Protein AF-A0A7W4E6V2-F1 (afdb_monomer)

Sequence (133 aa):
MIKNIPITELENIATTRILSTRVIGAEIFEREKLIKQALFAANDILKECGLNSELWFRERKNKVFLFNEANRRILAELQIDGEYSSNYAIIRKPKIILLGNRGFLKEKTIGDLIANNLHYERSTNRSRRKIEK

Mean predicted aligned error: 7.23 Å

Structure (mmCIF, N/CA/C/O backbone):
data_AF-A0A7W4E6V2-F1
#
_entry.id   AF-A0A7W4E6V2-F1
#
loop_
_atom_site.group_PDB
_atom_site.id
_atom_site.type_symbol
_atom_site.label_atom_id
_atom_site.label_alt_id
_atom_site.label_comp_id
_atom_site.label_asym_id
_atom_site.lab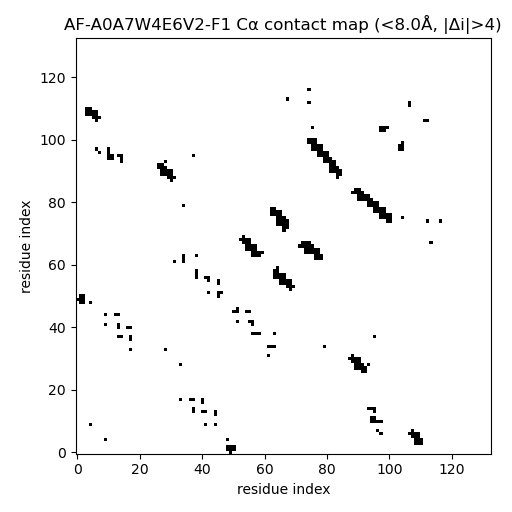el_entity_id
_atom_site.label_seq_id
_atom_site.pdbx_PDB_ins_code
_atom_site.Cartn_x
_atom_site.Cartn_y
_atom_site.Cartn_z
_atom_site.occupancy
_atom_site.B_iso_or_equiv
_atom_site.auth_seq_id
_atom_site.auth_comp_id
_atom_site.auth_asym_id
_atom_site.auth_atom_id
_atom_site.pdbx_PDB_model_num
ATOM 1 N N . MET A 1 1 ? -7.716 17.519 9.894 1.00 41.09 1 MET A N 1
ATOM 2 C CA . MET A 1 1 ? -8.869 16.762 9.364 1.00 41.09 1 MET A CA 1
ATOM 3 C C . MET A 1 1 ? -8.301 15.504 8.735 1.00 41.09 1 MET A C 1
ATOM 5 O O . MET A 1 1 ? -7.520 15.641 7.802 1.00 41.09 1 MET A O 1
ATOM 9 N N . ILE A 1 2 ? -8.574 14.323 9.296 1.00 51.47 2 ILE A N 1
ATOM 10 C CA . ILE A 1 2 ? -8.093 13.059 8.721 1.00 51.47 2 ILE A CA 1
ATOM 11 C C . ILE A 1 2 ? -8.706 12.934 7.325 1.00 51.47 2 ILE A C 1
ATOM 13 O O . ILE A 1 2 ? -9.932 12.938 7.191 1.00 51.47 2 ILE A O 1
ATOM 17 N N . LYS A 1 3 ? -7.874 12.882 6.281 1.00 65.25 3 LYS A N 1
ATOM 18 C CA . LYS A 1 3 ? -8.373 12.646 4.925 1.00 65.25 3 LYS A CA 1
ATOM 19 C C . LYS A 1 3 ? -8.782 11.184 4.833 1.00 65.25 3 LYS A C 1
ATOM 21 O O . LYS A 1 3 ? -7.931 10.298 4.853 1.00 65.25 3 LYS A O 1
ATOM 26 N N . ASN A 1 4 ? -10.086 10.934 4.744 1.00 82.31 4 ASN A N 1
ATOM 27 C CA . ASN A 1 4 ? -10.594 9.599 4.464 1.00 82.31 4 ASN A CA 1
ATOM 28 C C . ASN A 1 4 ? -10.371 9.263 2.982 1.00 82.31 4 ASN A C 1
ATOM 30 O O . ASN A 1 4 ? -11.276 9.396 2.161 1.00 82.31 4 ASN A O 1
ATOM 34 N N . ILE A 1 5 ? -9.135 8.905 2.642 1.00 89.38 5 ILE A N 1
ATOM 35 C CA . ILE A 1 5 ? -8.731 8.603 1.271 1.00 89.38 5 ILE A CA 1
ATOM 36 C C . ILE A 1 5 ? -9.314 7.246 0.826 1.00 89.38 5 ILE A C 1
ATOM 38 O O . ILE A 1 5 ? -9.235 6.264 1.579 1.00 89.38 5 ILE A O 1
ATOM 42 N N . PRO A 1 6 ? -9.907 7.155 -0.377 1.00 93.12 6 PRO A N 1
ATOM 43 C CA . PRO A 1 6 ? -10.230 5.885 -1.014 1.00 93.12 6 PRO A CA 1
ATOM 44 C C . PRO A 1 6 ? -8.990 4.999 -1.158 1.00 93.12 6 PRO A C 1
ATOM 46 O O . PRO A 1 6 ? -7.906 5.477 -1.488 1.00 93.12 6 PRO A O 1
ATOM 49 N N . ILE A 1 7 ? -9.146 3.689 -0.968 1.00 93.06 7 ILE A N 1
ATOM 50 C CA . ILE A 1 7 ? -8.035 2.735 -1.133 1.00 93.06 7 ILE A CA 1
ATOM 51 C C . ILE A 1 7 ? -7.461 2.812 -2.551 1.00 93.06 7 ILE A C 1
ATOM 53 O O . ILE A 1 7 ? -6.248 2.895 -2.718 1.00 93.06 7 ILE A O 1
ATOM 57 N N . THR A 1 8 ? -8.330 2.890 -3.559 1.00 93.31 8 THR A N 1
ATOM 58 C CA . THR A 1 8 ? -7.932 3.023 -4.967 1.00 93.31 8 THR A CA 1
ATOM 59 C C . THR A 1 8 ? -7.172 4.318 -5.250 1.00 93.31 8 THR A C 1
ATOM 61 O O . THR A 1 8 ? -6.284 4.347 -6.098 1.00 93.31 8 THR A O 1
ATOM 64 N N . GLU A 1 9 ? -7.490 5.402 -4.544 1.00 93.31 9 GLU A N 1
ATOM 65 C CA . GLU A 1 9 ? -6.775 6.669 -4.683 1.00 93.31 9 GLU A CA 1
ATOM 66 C C . GLU A 1 9 ? -5.373 6.567 -4.076 1.00 93.31 9 GLU A C 1
ATOM 68 O O . GLU A 1 9 ? -4.403 6.966 -4.717 1.00 93.31 9 GLU A O 1
ATOM 73 N N . LEU A 1 10 ? -5.234 5.939 -2.902 1.00 92.50 10 LEU A N 1
ATOM 74 C CA . LEU A 1 10 ? -3.923 5.645 -2.317 1.00 92.50 10 LEU A CA 1
ATOM 75 C C . LEU A 1 10 ? -3.071 4.782 -3.260 1.00 92.50 10 LEU A C 1
ATOM 77 O O . LEU A 1 10 ? -1.907 5.106 -3.498 1.00 92.50 10 LEU A O 1
ATOM 81 N N . GLU A 1 11 ? -3.647 3.718 -3.824 1.00 94.75 11 GLU A N 1
ATOM 82 C CA . GLU A 1 11 ? -2.992 2.836 -4.800 1.00 94.75 11 GLU A CA 1
ATOM 83 C C . GLU A 1 11 ? -2.504 3.606 -6.036 1.00 94.75 11 GLU A C 1
ATOM 85 O O . GLU A 1 11 ? -1.351 3.459 -6.455 1.00 94.75 11 GLU A O 1
ATOM 90 N N . ASN A 1 12 ? -3.346 4.480 -6.591 1.00 94.19 12 ASN A N 1
ATOM 91 C CA . ASN A 1 12 ? -3.020 5.283 -7.769 1.00 94.19 12 ASN A CA 1
ATOM 92 C C . ASN A 1 12 ? -1.940 6.334 -7.481 1.00 94.19 12 ASN A C 1
ATOM 94 O O . ASN A 1 12 ? -1.024 6.504 -8.292 1.00 94.19 12 ASN A O 1
ATOM 98 N N . ILE A 1 13 ? -2.000 7.016 -6.331 1.00 93.50 13 ILE A N 1
ATOM 99 C CA . ILE A 1 13 ? -0.984 8.003 -5.934 1.00 93.50 13 ILE A CA 1
ATOM 100 C C . ILE A 1 13 ? 0.351 7.299 -5.684 1.00 93.50 13 ILE A C 1
ATOM 102 O O . ILE A 1 13 ? 1.379 7.755 -6.185 1.00 93.50 13 ILE A O 1
ATOM 106 N N . ALA A 1 14 ? 0.350 6.170 -4.968 1.00 93.06 14 ALA A N 1
ATOM 107 C CA . ALA A 1 14 ? 1.559 5.387 -4.726 1.00 93.06 14 ALA A CA 1
ATOM 108 C C . ALA A 1 14 ? 2.183 4.906 -6.044 1.00 93.06 14 ALA A C 1
ATOM 110 O O . ALA A 1 14 ? 3.379 5.097 -6.254 1.00 93.06 14 ALA A O 1
ATOM 111 N N . THR A 1 15 ? 1.365 4.368 -6.956 1.00 92.88 15 THR A N 1
ATOM 112 C CA . THR A 1 15 ? 1.800 3.938 -8.296 1.00 92.88 15 THR A CA 1
ATOM 113 C C . THR A 1 15 ? 2.387 5.102 -9.094 1.00 92.88 15 THR A C 1
ATOM 115 O O . THR A 1 15 ? 3.478 5.000 -9.646 1.00 92.88 15 THR A O 1
ATOM 118 N N . THR A 1 16 ? 1.715 6.250 -9.110 1.00 91.06 16 THR A N 1
ATOM 119 C CA . THR A 1 16 ? 2.216 7.436 -9.816 1.00 91.06 16 THR A CA 1
ATOM 120 C C . THR A 1 16 ? 3.552 7.901 -9.238 1.00 91.06 16 THR A C 1
ATOM 122 O O . THR A 1 16 ? 4.484 8.176 -9.985 1.00 91.06 16 THR A O 1
ATOM 125 N N . ARG A 1 17 ? 3.694 7.931 -7.907 1.00 89.62 17 ARG A N 1
ATOM 126 C CA . ARG A 1 17 ? 4.934 8.361 -7.243 1.00 89.62 17 ARG A CA 1
ATOM 127 C C . ARG A 1 17 ? 6.124 7.469 -7.582 1.00 89.62 17 ARG A C 1
ATOM 129 O O . ARG A 1 17 ? 7.195 8.010 -7.854 1.00 89.62 17 ARG A O 1
ATOM 136 N N . ILE A 1 18 ? 5.952 6.143 -7.589 1.00 88.25 18 ILE A N 1
ATOM 137 C CA . ILE A 1 18 ? 7.042 5.210 -7.933 1.00 88.25 18 ILE A CA 1
ATOM 138 C C . ILE A 1 18 ? 7.443 5.303 -9.411 1.00 88.25 18 ILE A C 1
ATOM 140 O O . ILE A 1 18 ? 8.618 5.141 -9.735 1.00 88.25 18 ILE A O 1
ATOM 144 N N . LEU A 1 19 ? 6.492 5.600 -10.303 1.00 86.25 19 LEU A N 1
ATOM 145 C CA . LEU A 1 19 ? 6.760 5.778 -11.731 1.00 86.25 19 LEU A CA 1
ATOM 146 C C . LEU A 1 19 ? 7.465 7.116 -12.003 1.00 86.25 19 LEU A C 1
ATOM 148 O O . LEU A 1 19 ? 8.424 7.160 -12.770 1.00 86.25 19 LEU A O 1
ATOM 152 N N . SER A 1 20 ? 7.055 8.188 -11.321 1.00 81.31 20 SER A N 1
ATOM 153 C CA . SER A 1 20 ? 7.626 9.534 -11.481 1.00 81.31 20 SER A CA 1
ATOM 154 C C . SER A 1 20 ? 9.009 9.714 -10.850 1.00 81.31 20 SER A C 1
ATOM 156 O O . SER A 1 20 ? 9.688 10.692 -11.143 1.00 81.31 20 SER A O 1
ATOM 158 N N . THR A 1 21 ? 9.460 8.802 -9.981 1.00 71.69 21 THR A N 1
ATOM 159 C CA . THR A 1 21 ? 10.784 8.903 -9.331 1.00 71.69 21 THR A CA 1
ATOM 160 C C . THR A 1 21 ? 11.951 8.496 -10.241 1.00 71.69 21 THR A C 1
ATOM 162 O O . THR A 1 21 ? 13.102 8.506 -9.800 1.00 71.69 21 THR A O 1
ATOM 165 N N . ARG A 1 22 ? 11.697 8.113 -11.498 1.00 63.97 22 ARG A N 1
ATOM 166 C CA . ARG A 1 22 ? 12.717 7.647 -12.449 1.00 63.97 22 ARG A CA 1
ATOM 167 C C . ARG A 1 22 ? 12.798 8.548 -13.680 1.00 63.97 22 ARG A C 1
ATOM 169 O O . ARG A 1 22 ? 11.828 9.175 -14.087 1.00 63.97 22 ARG A O 1
ATOM 176 N N . VAL A 1 23 ? 13.994 8.570 -14.271 1.00 55.91 23 VAL A N 1
ATOM 177 C CA . VAL A 1 23 ? 14.293 9.227 -15.549 1.00 55.91 23 VAL A CA 1
ATOM 178 C C . VAL A 1 23 ? 13.304 8.744 -16.614 1.00 55.91 23 VAL A C 1
ATOM 180 O O . VAL A 1 23 ? 13.054 7.542 -16.730 1.00 55.91 23 VAL A O 1
ATOM 183 N N . ILE A 1 24 ? 12.748 9.696 -17.364 1.00 52.16 24 ILE A N 1
ATOM 184 C CA . ILE A 1 24 ? 11.799 9.491 -18.464 1.00 52.16 24 ILE A CA 1
ATOM 185 C C . ILE A 1 24 ? 12.273 8.322 -19.350 1.00 52.16 24 ILE A C 1
ATOM 187 O O . ILE A 1 24 ? 13.367 8.379 -19.908 1.00 52.16 24 ILE A O 1
ATOM 191 N N . GLY A 1 25 ? 11.458 7.264 -19.463 1.00 53.09 25 GLY A N 1
ATOM 192 C CA . GLY A 1 25 ? 11.676 6.140 -20.391 1.00 53.09 25 GLY A 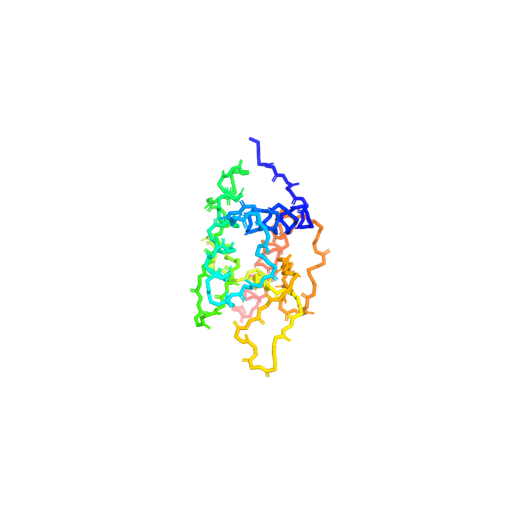CA 1
ATOM 193 C C . GLY A 1 25 ? 11.990 4.770 -19.771 1.00 53.09 25 GLY A C 1
ATOM 194 O O . GLY A 1 25 ? 12.045 3.783 -20.501 1.00 53.09 25 GLY A O 1
ATOM 195 N N . ALA A 1 26 ? 12.174 4.653 -18.451 1.00 62.31 26 ALA A N 1
ATOM 196 C CA . ALA A 1 26 ? 12.386 3.350 -17.812 1.00 62.31 26 ALA A CA 1
ATOM 197 C C . ALA A 1 26 ? 11.053 2.630 -17.504 1.00 62.31 26 ALA A C 1
ATOM 199 O O . ALA A 1 26 ? 10.414 2.905 -16.494 1.00 62.31 26 ALA A O 1
ATOM 200 N N . GLU A 1 27 ? 10.655 1.667 -18.344 1.00 66.69 27 GLU A N 1
ATOM 201 C CA . GLU A 1 27 ? 9.467 0.808 -18.127 1.00 66.69 27 GLU A CA 1
ATOM 202 C C . GLU A 1 27 ? 9.771 -0.503 -17.374 1.00 66.69 27 GLU A C 1
ATOM 204 O O . GLU A 1 27 ? 8.898 -1.354 -17.203 1.00 66.69 27 GLU A O 1
ATOM 209 N N . ILE A 1 28 ? 11.024 -0.692 -16.954 1.00 76.75 28 ILE A N 1
ATOM 210 C CA . ILE A 1 28 ? 11.554 -1.939 -16.398 1.00 76.75 28 ILE A CA 1
ATOM 211 C C . ILE A 1 28 ? 12.063 -1.682 -14.980 1.00 76.75 28 ILE A C 1
ATOM 213 O O . ILE A 1 28 ? 12.927 -0.830 -14.764 1.00 76.75 28 ILE A O 1
ATOM 217 N N . PHE A 1 29 ? 11.556 -2.452 -14.020 1.00 83.44 29 PHE A N 1
ATOM 218 C CA . PHE A 1 29 ? 11.817 -2.250 -12.600 1.00 83.44 29 PHE A CA 1
ATOM 219 C C . PHE A 1 29 ? 12.379 -3.512 -11.961 1.00 83.44 29 PHE A C 1
ATOM 221 O O . PHE A 1 29 ? 11.783 -4.580 -12.047 1.00 83.44 29 PHE A O 1
ATOM 228 N N . GLU A 1 30 ? 13.498 -3.383 -11.252 1.00 88.62 30 GLU A N 1
ATOM 229 C CA . GLU A 1 30 ? 13.928 -4.421 -10.316 1.00 88.62 30 GLU A CA 1
ATOM 230 C C . GLU A 1 30 ? 12.940 -4.487 -9.149 1.00 88.62 30 GLU A C 1
ATOM 232 O O . GLU A 1 30 ? 12.710 -3.488 -8.456 1.00 88.62 30 GLU A O 1
ATOM 237 N N . ARG A 1 31 ? 12.385 -5.676 -8.909 1.00 87.00 31 ARG A N 1
ATOM 238 C CA . ARG A 1 31 ? 11.327 -5.901 -7.921 1.00 87.00 31 ARG A CA 1
ATOM 239 C C . ARG A 1 31 ? 11.700 -5.401 -6.525 1.00 87.00 31 ARG A C 1
ATOM 241 O O . ARG A 1 31 ? 10.905 -4.717 -5.890 1.00 87.00 31 ARG A O 1
ATOM 248 N N . GLU A 1 32 ? 12.903 -5.707 -6.044 1.00 87.38 32 GLU A N 1
ATOM 249 C CA . GLU A 1 32 ? 13.333 -5.323 -4.690 1.00 87.38 32 GLU A CA 1
ATOM 250 C C . GLU A 1 32 ? 13.433 -3.806 -4.505 1.00 87.38 32 GLU A C 1
ATOM 252 O O . GLU A 1 32 ? 12.989 -3.265 -3.489 1.00 87.38 32 GLU A O 1
ATOM 257 N N . LYS A 1 33 ? 13.976 -3.098 -5.504 1.00 88.62 33 LYS A N 1
ATOM 258 C CA . LYS A 1 33 ? 14.038 -1.630 -5.485 1.00 88.62 33 LYS A CA 1
ATOM 259 C C . LYS A 1 33 ? 12.633 -1.039 -5.477 1.00 88.62 33 LYS A C 1
ATOM 261 O O . LYS A 1 33 ? 12.370 -0.103 -4.725 1.00 88.62 33 LYS A O 1
ATOM 266 N N . LEU A 1 34 ? 11.731 -1.619 -6.265 1.00 89.31 34 LEU A N 1
ATOM 267 C CA . LEU A 1 34 ? 10.358 -1.152 -6.374 1.00 89.31 34 LEU A CA 1
ATOM 268 C C . LEU A 1 34 ? 9.565 -1.352 -5.076 1.00 89.31 34 LEU A C 1
ATOM 270 O O . LEU A 1 34 ? 8.830 -0.456 -4.676 1.00 89.31 34 LEU A O 1
ATOM 274 N N . ILE A 1 35 ? 9.768 -2.468 -4.367 1.00 90.94 35 ILE A N 1
ATOM 275 C CA . ILE A 1 35 ? 9.161 -2.711 -3.046 1.00 90.94 35 ILE A CA 1
ATOM 276 C C . ILE A 1 35 ? 9.580 -1.635 -2.045 1.00 90.94 35 ILE A C 1
ATOM 278 O O . ILE A 1 35 ? 8.732 -1.080 -1.344 1.00 90.94 35 ILE A O 1
ATOM 282 N N . LYS A 1 36 ? 10.873 -1.294 -2.004 1.00 91.12 36 LYS A N 1
ATOM 283 C CA . LYS A 1 36 ? 11.377 -0.233 -1.121 1.00 91.12 36 LYS A CA 1
ATOM 284 C C . LYS A 1 36 ? 10.790 1.129 -1.488 1.00 91.12 36 LYS A C 1
ATOM 286 O O . LYS A 1 36 ? 10.345 1.855 -0.605 1.00 91.12 36 LYS A O 1
ATOM 291 N N . GLN A 1 37 ? 10.739 1.465 -2.776 1.00 91.12 37 GLN A N 1
ATOM 292 C CA . GLN A 1 37 ? 10.125 2.713 -3.240 1.00 91.12 37 GLN A CA 1
ATOM 293 C C . GLN A 1 37 ? 8.635 2.783 -2.889 1.00 91.12 37 GLN A C 1
ATOM 295 O O . GLN A 1 37 ? 8.173 3.811 -2.401 1.00 91.12 37 GLN A O 1
ATOM 300 N N . ALA A 1 38 ? 7.902 1.684 -3.067 1.00 92.75 38 ALA A N 1
ATOM 301 C CA . ALA A 1 38 ? 6.490 1.600 -2.723 1.00 92.75 38 ALA A CA 1
ATOM 302 C C . ALA A 1 38 ? 6.252 1.766 -1.215 1.00 92.75 38 ALA A C 1
ATOM 304 O O . ALA A 1 38 ? 5.347 2.496 -0.820 1.00 92.75 38 ALA A O 1
ATOM 305 N N . LEU A 1 39 ? 7.097 1.158 -0.371 1.00 95.62 39 LEU A N 1
ATOM 306 C CA . LEU A 1 39 ? 7.069 1.340 1.083 1.00 95.62 39 LEU A CA 1
ATOM 307 C C . LEU A 1 39 ? 7.219 2.816 1.479 1.00 95.62 39 LEU A C 1
ATOM 309 O O . LEU A 1 39 ? 6.435 3.316 2.287 1.00 95.62 39 LEU A O 1
ATOM 313 N N . PHE A 1 40 ? 8.220 3.509 0.928 1.00 94.00 40 PHE A N 1
ATOM 314 C CA . PHE A 1 40 ? 8.442 4.925 1.229 1.00 94.00 40 PHE A CA 1
ATOM 315 C C . PHE A 1 40 ? 7.289 5.793 0.723 1.00 94.00 40 PHE A C 1
ATOM 317 O O . PHE A 1 40 ? 6.720 6.555 1.503 1.00 94.00 40 PHE A O 1
ATOM 324 N N . ALA A 1 41 ? 6.877 5.608 -0.535 1.00 94.12 41 ALA A N 1
ATOM 325 C CA . ALA A 1 41 ? 5.777 6.357 -1.132 1.00 94.12 41 ALA A CA 1
ATOM 326 C C . ALA A 1 41 ? 4.476 6.200 -0.331 1.00 94.12 41 ALA A C 1
ATOM 328 O O . ALA A 1 41 ? 3.814 7.194 -0.038 1.00 94.12 41 ALA A O 1
ATOM 329 N N . ALA A 1 42 ? 4.131 4.973 0.070 1.00 94.75 42 ALA A N 1
ATOM 330 C CA . ALA A 1 42 ? 2.922 4.696 0.835 1.00 94.75 42 ALA A CA 1
ATOM 331 C C . ALA A 1 42 ? 2.950 5.346 2.229 1.00 94.75 42 ALA A C 1
ATOM 333 O O . ALA A 1 42 ? 1.961 5.947 2.644 1.00 94.75 42 ALA A O 1
ATOM 334 N N . ASN A 1 43 ? 4.083 5.292 2.939 1.00 96.06 43 ASN A N 1
ATOM 335 C CA . ASN A 1 43 ? 4.218 5.953 4.240 1.00 96.06 43 ASN A CA 1
ATOM 336 C C . ASN A 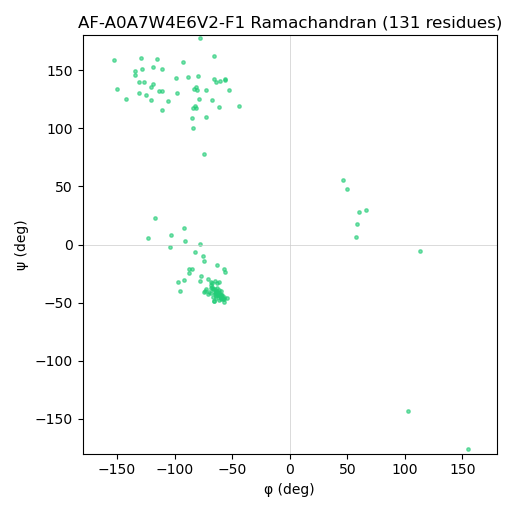1 43 ? 4.180 7.483 4.140 1.00 96.06 43 ASN A C 1
ATOM 338 O O . ASN A 1 43 ? 3.604 8.130 5.013 1.00 96.06 43 ASN A O 1
ATOM 342 N N . ASP A 1 44 ? 4.749 8.074 3.091 1.00 94.56 44 ASP A N 1
ATOM 343 C CA . ASP A 1 44 ? 4.682 9.525 2.900 1.00 94.56 44 ASP A CA 1
ATOM 344 C C . ASP A 1 44 ? 3.255 9.990 2.585 1.00 94.56 44 ASP A C 1
ATOM 346 O O . ASP A 1 44 ? 2.809 10.990 3.143 1.00 94.56 44 ASP A O 1
ATOM 350 N N . ILE A 1 45 ? 2.484 9.212 1.812 1.00 93.06 45 ILE A N 1
ATOM 351 C CA . ILE A 1 45 ? 1.046 9.467 1.610 1.00 93.06 45 ILE A CA 1
ATOM 352 C C . ILE A 1 45 ? 0.291 9.423 2.947 1.00 93.06 45 ILE A C 1
ATOM 354 O O . ILE A 1 45 ? -0.536 10.297 3.214 1.00 93.06 45 ILE A O 1
ATOM 358 N N . LEU A 1 46 ? 0.580 8.445 3.818 1.00 92.81 46 LEU A N 1
ATOM 359 C CA . LEU A 1 46 ? -0.050 8.376 5.143 1.00 92.81 46 LEU A CA 1
ATOM 360 C C . LEU A 1 46 ? 0.273 9.606 5.999 1.00 92.81 46 LEU A C 1
ATOM 362 O O . LEU A 1 46 ? -0.625 10.131 6.656 1.00 92.81 46 LEU A O 1
ATOM 366 N N . LYS A 1 47 ? 1.518 10.099 5.973 1.00 92.75 47 LYS A N 1
ATOM 367 C CA . LYS A 1 47 ? 1.907 11.330 6.684 1.00 92.75 47 LYS A CA 1
ATOM 368 C C . LYS A 1 47 ? 1.179 12.556 6.139 1.00 92.75 47 LYS A C 1
ATOM 370 O O . LYS A 1 47 ? 0.639 13.334 6.917 1.00 92.75 47 LYS A O 1
ATOM 375 N N . GLU A 1 48 ? 1.108 12.710 4.819 1.00 91.31 48 GLU A N 1
ATOM 376 C CA . GLU A 1 48 ? 0.385 13.814 4.168 1.00 91.31 48 GLU A CA 1
ATOM 377 C C . GLU A 1 48 ? -1.116 13.807 4.490 1.00 91.31 48 GLU A C 1
ATOM 379 O O . GLU A 1 48 ? -1.748 14.860 4.585 1.00 91.31 48 GLU A O 1
ATOM 384 N N . CYS A 1 49 ? -1.691 12.618 4.683 1.00 88.56 49 CYS A N 1
ATOM 385 C CA . CYS A 1 49 ? -3.081 12.449 5.101 1.00 88.56 49 CYS A CA 1
ATOM 386 C C . CYS A 1 49 ? -3.289 12.596 6.620 1.00 88.56 49 CYS A C 1
ATOM 388 O O . CYS A 1 49 ? -4.439 12.593 7.066 1.00 88.56 49 CYS A O 1
ATOM 390 N N . GLY A 1 50 ? -2.210 12.720 7.405 1.00 89.75 50 GLY A N 1
ATOM 391 C CA . GLY A 1 50 ? -2.246 12.755 8.868 1.00 89.75 50 GLY A CA 1
ATOM 392 C C . GLY A 1 50 ? -2.706 11.440 9.505 1.00 89.75 50 GLY A C 1
ATOM 393 O O . GLY A 1 50 ? -3.341 11.472 10.549 1.00 89.75 50 GLY A O 1
ATOM 394 N N . LEU A 1 51 ? -2.442 10.306 8.848 1.00 89.69 51 LEU A N 1
ATOM 395 C CA . LEU A 1 51 ? -2.856 8.952 9.251 1.00 89.69 51 LEU A CA 1
ATOM 396 C C . LEU A 1 51 ? -1.717 8.123 9.857 1.00 89.69 51 LEU A C 1
ATOM 398 O O . LEU A 1 51 ? -1.898 6.960 10.214 1.00 89.69 51 LEU A O 1
ATOM 402 N N . ASN A 1 52 ? -0.513 8.684 9.910 1.00 90.44 52 ASN A N 1
ATOM 403 C CA . ASN A 1 52 ? 0.700 7.949 10.240 1.00 90.44 52 ASN A CA 1
ATOM 404 C C . ASN A 1 52 ? 0.848 7.614 11.739 1.00 90.44 52 ASN A C 1
ATOM 406 O O . ASN A 1 52 ? 1.754 6.872 12.114 1.00 90.44 52 ASN A O 1
ATOM 410 N N . SER A 1 53 ? -0.008 8.177 12.594 1.00 89.38 53 SER A N 1
ATOM 411 C CA . SER A 1 53 ? -0.150 7.794 14.004 1.00 89.38 53 SER A CA 1
ATOM 412 C C . SER A 1 53 ? -0.964 6.513 14.187 1.00 89.38 53 SER A C 1
ATOM 414 O O . SER A 1 53 ? -0.724 5.759 15.126 1.00 89.38 53 SER A O 1
ATOM 416 N N . GLU A 1 54 ? -1.925 6.260 13.301 1.00 90.56 54 GLU A N 1
ATOM 417 C CA . GLU A 1 54 ? -2.845 5.126 13.354 1.00 90.56 54 GLU A CA 1
ATOM 418 C C . GLU A 1 54 ? -2.385 3.978 12.463 1.00 90.56 54 GLU A C 1
ATOM 420 O O . GLU A 1 54 ? -2.636 2.810 12.772 1.00 90.56 54 GLU A O 1
ATOM 425 N N . LEU A 1 55 ? -1.736 4.308 11.349 1.00 93.31 55 LEU A N 1
ATOM 426 C CA . LEU A 1 55 ? -1.365 3.378 10.302 1.00 93.31 55 LEU A CA 1
ATOM 427 C C . LEU A 1 55 ? 0.096 3.540 9.911 1.00 93.31 55 LEU A C 1
ATOM 429 O O . LEU A 1 55 ? 0.593 4.653 9.756 1.00 93.31 55 LEU A O 1
ATOM 433 N N . TRP A 1 56 ? 0.774 2.420 9.681 1.00 95.75 56 TRP A N 1
ATOM 434 C CA . TRP A 1 56 ? 2.149 2.455 9.202 1.00 95.75 56 TRP A CA 1
ATOM 435 C C . TRP A 1 56 ? 2.487 1.239 8.348 1.00 95.75 56 TRP A C 1
ATOM 437 O O . TRP A 1 56 ? 2.216 0.097 8.729 1.00 95.75 56 TRP A O 1
ATOM 447 N N . PHE A 1 57 ? 3.125 1.463 7.201 1.00 96.69 57 PHE A N 1
ATOM 448 C CA . PHE A 1 57 ? 3.647 0.382 6.373 1.00 96.69 57 PHE A CA 1
ATOM 449 C C . PHE A 1 57 ? 5.015 -0.073 6.873 1.00 96.69 57 PHE A C 1
ATOM 451 O O . PHE A 1 57 ? 5.903 0.742 7.136 1.00 96.69 57 PHE A O 1
ATOM 458 N N . ARG A 1 58 ? 5.211 -1.390 6.984 1.00 96.00 58 ARG A N 1
ATOM 459 C CA . ARG A 1 58 ? 6.489 -1.996 7.391 1.00 96.00 58 ARG A CA 1
ATOM 460 C C . ARG A 1 58 ? 6.850 -3.167 6.500 1.00 96.00 58 ARG A C 1
ATOM 462 O O . ARG A 1 58 ? 5.984 -3.944 6.103 1.00 96.00 58 ARG A O 1
ATOM 469 N N . GLU A 1 59 ? 8.145 -3.330 6.268 1.00 94.44 59 GLU A N 1
ATOM 470 C CA . GLU A 1 59 ? 8.687 -4.501 5.593 1.00 94.44 59 GLU A CA 1
ATOM 471 C C . GLU A 1 59 ? 8.837 -5.683 6.570 1.00 94.44 59 GLU A C 1
ATOM 473 O O . GLU A 1 59 ? 9.321 -5.528 7.694 1.00 94.44 59 GLU A O 1
ATOM 478 N N . ARG A 1 60 ? 8.435 -6.884 6.145 1.00 90.94 60 ARG A N 1
ATOM 479 C CA . ARG A 1 60 ? 8.736 -8.166 6.797 1.00 90.94 60 ARG A CA 1
ATOM 480 C C . ARG A 1 60 ? 8.977 -9.233 5.737 1.00 90.94 60 ARG A C 1
ATOM 482 O O . ARG A 1 60 ? 8.095 -9.487 4.927 1.00 90.94 60 ARG A O 1
ATOM 489 N N . LYS A 1 61 ? 10.132 -9.907 5.786 1.00 88.31 61 LYS A N 1
ATOM 490 C CA . LYS A 1 61 ? 10.492 -11.000 4.858 1.00 88.31 61 LYS A CA 1
ATOM 491 C C . LYS A 1 61 ? 10.279 -10.617 3.376 1.00 88.31 61 LYS A C 1
ATOM 493 O O . LYS A 1 61 ? 9.659 -11.375 2.635 1.00 88.31 61 LYS A O 1
ATOM 498 N N . ASN A 1 62 ? 10.759 -9.437 2.963 1.00 84.31 62 ASN A N 1
ATOM 499 C CA . ASN A 1 62 ? 10.632 -8.906 1.594 1.00 84.31 62 ASN A CA 1
ATOM 500 C C . ASN A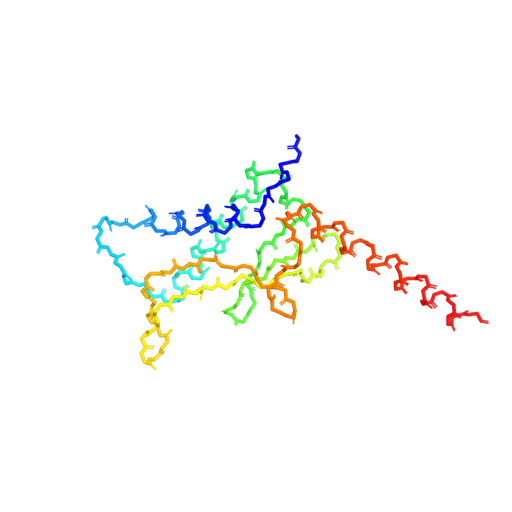 1 62 ? 9.176 -8.706 1.107 1.00 84.31 62 ASN A C 1
ATOM 502 O O . ASN A 1 62 ? 8.866 -8.797 -0.084 1.00 84.31 62 ASN A O 1
ATOM 506 N N . LYS A 1 63 ? 8.261 -8.468 2.050 1.00 91.69 63 LYS A N 1
ATOM 507 C CA . LYS A 1 63 ? 6.870 -8.073 1.817 1.00 91.69 63 LYS A CA 1
ATOM 508 C C . LYS A 1 63 ? 6.554 -6.836 2.633 1.00 91.69 63 LYS A C 1
ATOM 510 O O . LYS A 1 63 ? 7.121 -6.653 3.708 1.00 91.69 63 LYS A O 1
ATOM 515 N N . VAL A 1 64 ? 5.626 -6.019 2.158 1.00 96.31 64 VAL A N 1
ATOM 516 C CA . VAL A 1 64 ? 5.216 -4.796 2.847 1.00 96.31 64 VAL A CA 1
ATOM 517 C C . VAL A 1 64 ? 3.802 -4.971 3.369 1.00 96.31 64 VAL A C 1
ATOM 519 O O . VAL A 1 64 ? 2.915 -5.411 2.649 1.00 96.31 64 VAL A O 1
ATOM 522 N N . PHE A 1 65 ? 3.589 -4.630 4.634 1.00 96.62 65 PHE A N 1
ATOM 523 C CA . PHE A 1 65 ? 2.302 -4.777 5.301 1.00 96.62 65 PHE A CA 1
ATOM 524 C C . PHE A 1 65 ? 1.873 -3.461 5.932 1.00 96.62 65 PHE A C 1
ATOM 526 O O . PHE A 1 65 ? 2.694 -2.767 6.532 1.00 96.62 65 PHE A O 1
ATOM 533 N N . LEU A 1 66 ? 0.583 -3.155 5.829 1.00 95.88 66 LEU A N 1
ATOM 534 C CA . LEU A 1 66 ? -0.075 -2.071 6.541 1.00 95.88 66 LEU A CA 1
ATOM 535 C C . LEU A 1 66 ? -0.411 -2.531 7.956 1.00 95.88 66 LEU A C 1
ATOM 537 O O . LEU A 1 66 ? -1.211 -3.452 8.141 1.00 95.88 66 LEU A O 1
ATOM 541 N N . PHE A 1 67 ? 0.178 -1.880 8.950 1.00 94.62 67 PHE A N 1
ATOM 542 C CA . PHE A 1 67 ? -0.125 -2.113 10.353 1.00 94.62 67 PHE A CA 1
ATOM 543 C C . PHE A 1 67 ? -1.091 -1.065 10.875 1.00 94.62 67 PHE A C 1
ATOM 545 O O . PHE A 1 67 ? -0.973 0.111 10.548 1.00 94.62 67 PHE A O 1
ATOM 552 N N . ASN A 1 68 ? -1.993 -1.500 11.748 1.00 91.62 68 ASN A N 1
ATOM 553 C CA . ASN A 1 68 ? -2.634 -0.615 12.703 1.00 91.62 68 ASN A CA 1
ATOM 554 C C . ASN A 1 68 ? -1.697 -0.448 13.905 1.00 91.62 68 ASN A C 1
ATOM 556 O O . ASN A 1 68 ? -1.333 -1.425 14.564 1.00 91.62 68 ASN A O 1
ATOM 560 N N . GLU A 1 69 ? -1.277 0.780 14.176 1.00 90.50 69 GLU A N 1
ATOM 561 C CA . GLU A 1 69 ? -0.289 1.077 15.211 1.00 90.50 69 GLU A CA 1
ATOM 562 C C . GLU A 1 69 ? -0.843 0.879 16.626 1.00 90.50 69 GLU A C 1
ATOM 564 O O . GLU A 1 69 ? -0.092 0.459 17.509 1.00 90.50 69 GLU A O 1
ATOM 569 N N . ALA A 1 70 ? -2.150 1.079 16.828 1.00 86.69 70 ALA A N 1
ATOM 570 C CA . ALA A 1 70 ? -2.792 0.956 18.136 1.00 86.69 70 ALA A CA 1
ATOM 571 C C . ALA A 1 70 ? -2.788 -0.489 18.661 1.00 86.69 70 ALA A C 1
ATOM 573 O O . ALA A 1 70 ? -2.576 -0.715 19.849 1.00 86.69 70 ALA A O 1
ATOM 574 N N . ASN A 1 71 ? -2.988 -1.475 17.781 1.00 85.62 71 ASN A N 1
ATOM 575 C CA . ASN A 1 71 ? -3.081 -2.889 18.170 1.00 85.62 71 ASN A CA 1
ATOM 576 C C . ASN A 1 71 ? -2.069 -3.813 17.484 1.00 85.62 71 ASN A C 1
ATOM 578 O O . ASN A 1 71 ? -2.118 -5.031 17.662 1.00 85.62 71 ASN A O 1
ATOM 582 N N . ARG A 1 72 ? -1.143 -3.252 16.700 1.00 86.81 72 ARG A N 1
ATOM 583 C CA . ARG A 1 72 ? -0.080 -3.971 15.978 1.00 86.81 72 ARG A CA 1
ATOM 584 C C . ARG A 1 72 ? -0.588 -5.042 15.004 1.00 86.81 72 ARG A C 1
ATOM 586 O O . ARG A 1 72 ? 0.191 -5.904 14.587 1.00 86.81 72 ARG A O 1
ATOM 593 N N . ARG A 1 73 ? -1.867 -5.006 14.617 1.00 89.81 73 ARG A N 1
ATOM 594 C CA . ARG A 1 73 ? -2.441 -5.956 13.658 1.00 89.81 73 ARG A CA 1
ATOM 595 C C . ARG A 1 73 ? -2.078 -5.566 12.233 1.00 89.81 73 ARG A C 1
ATOM 597 O O . ARG A 1 73 ? -2.029 -4.386 11.898 1.00 89.81 73 ARG A O 1
ATOM 604 N N . ILE A 1 74 ? -1.879 -6.575 11.394 1.00 91.88 74 ILE A N 1
ATOM 605 C CA . ILE A 1 74 ? -1.768 -6.398 9.945 1.00 91.88 74 ILE A CA 1
ATOM 606 C C . ILE A 1 74 ? -3.181 -6.241 9.387 1.00 91.88 74 ILE A C 1
ATOM 608 O O . ILE A 1 74 ? -4.035 -7.094 9.629 1.00 91.88 74 ILE A O 1
ATOM 612 N N . LEU A 1 75 ? -3.413 -5.151 8.661 1.00 92.00 75 LEU A N 1
ATOM 613 C CA . LEU A 1 75 ? -4.678 -4.876 7.981 1.00 92.00 75 LEU A CA 1
ATOM 6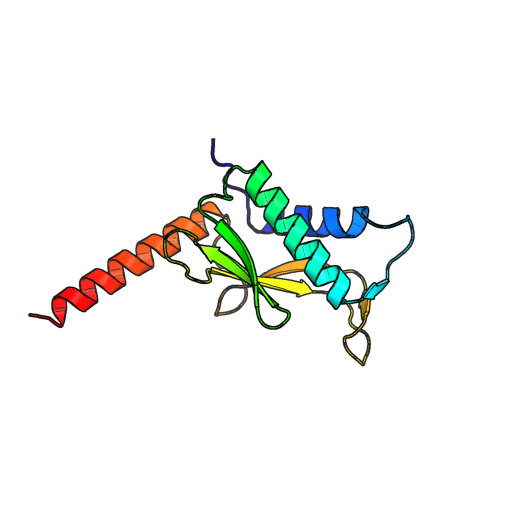14 C C . LEU A 1 75 ? -4.646 -5.320 6.521 1.00 92.00 75 LEU A C 1
ATOM 616 O O . LEU A 1 75 ? -5.629 -5.859 6.019 1.00 92.00 75 LEU A O 1
ATOM 620 N N . ALA A 1 76 ? -3.513 -5.102 5.855 1.00 94.81 76 ALA A N 1
ATOM 621 C CA . ALA A 1 76 ? -3.330 -5.404 4.444 1.00 94.81 76 ALA A CA 1
ATOM 622 C C . ALA A 1 76 ? -1.857 -5.689 4.117 1.00 94.81 76 ALA A C 1
ATOM 624 O O . ALA A 1 76 ? -0.952 -5.264 4.834 1.00 94.81 76 ALA A O 1
ATOM 625 N N . GLU A 1 77 ? -1.623 -6.386 3.014 1.00 96.00 77 GLU A N 1
ATOM 626 C CA . GLU A 1 77 ? -0.347 -6.501 2.318 1.00 96.00 77 GLU A CA 1
ATOM 627 C C . GLU A 1 77 ? -0.342 -5.504 1.153 1.00 96.00 77 GLU A C 1
ATOM 629 O O . GLU A 1 77 ? -1.290 -5.447 0.371 1.00 96.00 77 GLU A O 1
ATOM 634 N N . LEU A 1 78 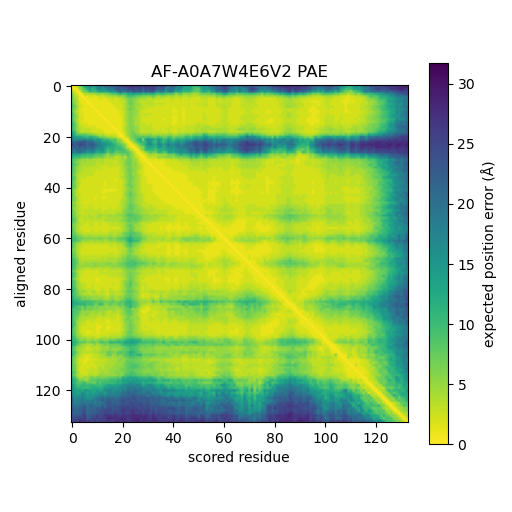? 0.723 -4.714 1.042 1.00 96.06 78 LEU A N 1
ATOM 635 C CA . LEU A 1 78 ? 1.004 -3.912 -0.141 1.00 96.06 78 LEU A CA 1
ATOM 636 C C . LEU A 1 78 ? 1.727 -4.806 -1.139 1.00 96.06 78 LEU A C 1
ATOM 638 O O . LEU A 1 78 ? 2.829 -5.293 -0.872 1.00 96.06 78 LEU A O 1
ATOM 642 N N . GLN A 1 79 ? 1.098 -5.008 -2.289 1.00 93.81 79 GLN A N 1
ATOM 643 C CA . GLN A 1 79 ? 1.651 -5.782 -3.384 1.00 93.81 79 GLN A CA 1
ATOM 644 C C . GLN A 1 79 ? 1.899 -4.916 -4.608 1.00 93.81 79 GLN A C 1
ATOM 646 O O . GLN A 1 79 ? 1.344 -3.829 -4.771 1.00 93.81 79 GLN A O 1
ATOM 651 N N . ILE A 1 80 ? 2.774 -5.436 -5.459 1.00 92.19 80 ILE A N 1
ATOM 652 C CA . ILE A 1 80 ? 3.066 -4.872 -6.763 1.00 92.19 80 ILE A CA 1
ATOM 653 C C . ILE A 1 80 ? 2.505 -5.851 -7.780 1.00 92.19 80 ILE A C 1
ATOM 655 O O . ILE A 1 80 ? 2.938 -6.999 -7.846 1.00 92.19 80 ILE A O 1
ATOM 659 N N . ASP A 1 81 ? 1.526 -5.404 -8.539 1.00 91.69 81 ASP A N 1
ATOM 660 C CA . ASP A 1 81 ? 1.023 -6.091 -9.716 1.00 91.69 81 ASP A CA 1
ATOM 661 C C . ASP A 1 81 ? 1.758 -5.584 -10.966 1.00 91.69 81 ASP A C 1
ATOM 663 O O . ASP A 1 81 ? 2.326 -4.489 -10.953 1.00 91.69 81 ASP A O 1
ATOM 667 N N . GLY A 1 82 ? 1.793 -6.380 -12.031 1.00 90.81 82 GLY A N 1
ATOM 668 C CA . GLY A 1 82 ? 2.460 -6.017 -13.279 1.00 90.81 82 GLY A CA 1
ATOM 669 C C . GLY A 1 82 ? 2.901 -7.214 -14.118 1.00 90.81 82 GLY A C 1
ATOM 670 O O . GLY A 1 82 ? 2.661 -8.374 -13.792 1.00 90.81 82 GLY A O 1
ATOM 671 N N . GLU A 1 83 ? 3.583 -6.922 -15.220 1.00 91.62 83 GLU A N 1
ATOM 672 C CA . GLU A 1 83 ? 4.137 -7.922 -16.131 1.00 91.62 83 GLU A CA 1
ATOM 673 C C . GLU A 1 83 ? 5.511 -8.384 -15.622 1.00 91.62 83 GLU A C 1
ATOM 675 O O . GLU A 1 83 ? 6.490 -7.635 -15.658 1.00 91.62 83 GLU A O 1
ATOM 680 N N . TYR A 1 84 ? 5.596 -9.619 -15.132 1.00 89.25 84 TYR A N 1
ATOM 681 C CA . TYR A 1 84 ? 6.827 -10.178 -14.572 1.00 89.25 84 TYR A CA 1
ATOM 682 C C . TYR A 1 84 ? 7.705 -10.845 -15.635 1.00 89.25 84 TYR A C 1
ATOM 684 O O . TYR A 1 84 ? 7.212 -11.515 -16.543 1.00 89.25 84 TYR A O 1
ATOM 692 N N . SER A 1 85 ? 9.026 -10.727 -15.482 1.00 89.00 85 SER A N 1
ATOM 693 C CA . SER A 1 85 ? 9.970 -11.606 -16.178 1.00 89.00 85 SER A CA 1
ATOM 694 C C . SER A 1 85 ? 9.842 -13.052 -15.691 1.00 89.00 85 SER A C 1
ATOM 696 O O . SER A 1 85 ? 9.376 -13.312 -14.582 1.00 89.00 85 SER A O 1
ATOM 698 N N . SER A 1 86 ? 10.354 -14.005 -16.473 1.00 85.69 86 SER A N 1
ATOM 699 C CA . SER A 1 86 ? 10.295 -15.443 -16.163 1.00 85.69 86 SER A CA 1
ATOM 700 C C . SER A 1 86 ? 10.912 -15.822 -14.807 1.00 85.69 86 SER A C 1
ATOM 702 O O . SER A 1 86 ? 10.564 -16.848 -14.236 1.00 85.69 86 SER A O 1
ATOM 704 N N . ASN A 1 87 ? 11.832 -15.003 -14.288 1.00 87.75 87 ASN A N 1
ATOM 705 C CA . ASN A 1 87 ? 12.496 -15.187 -12.994 1.00 87.75 87 ASN A CA 1
ATOM 706 C C . ASN A 1 87 ? 11.959 -14.267 -11.877 1.00 87.75 87 ASN A C 1
ATOM 708 O O . ASN A 1 87 ? 12.578 -14.194 -10.819 1.00 87.75 87 ASN A O 1
ATOM 712 N N . TYR A 1 88 ? 10.863 -13.534 -12.106 1.00 82.75 88 TYR A N 1
ATOM 713 C CA . TYR A 1 88 ? 10.228 -12.605 -11.154 1.00 82.75 88 TYR A CA 1
ATOM 714 C C . TYR A 1 88 ? 11.115 -11.464 -10.613 1.00 82.75 88 TYR A C 1
ATOM 716 O O . TYR A 1 88 ? 10.691 -10.710 -9.733 1.00 82.75 88 TYR A O 1
ATOM 724 N N . ALA A 1 89 ? 12.337 -11.304 -11.124 1.00 86.69 89 ALA A N 1
ATOM 725 C CA . ALA A 1 89 ? 13.267 -10.267 -10.681 1.00 86.69 89 ALA A CA 1
ATOM 726 C C . ALA A 1 89 ? 12.911 -8.888 -11.252 1.00 86.69 89 ALA A C 1
ATOM 728 O O . ALA A 1 89 ? 13.219 -7.859 -10.646 1.00 86.69 89 ALA A O 1
ATOM 729 N N . ILE A 1 90 ? 12.259 -8.878 -12.415 1.00 88.94 90 ILE A N 1
ATOM 730 C CA . ILE A 1 90 ? 11.920 -7.683 -13.173 1.00 88.94 90 ILE A CA 1
ATOM 731 C C . ILE A 1 90 ? 10.402 -7.574 -13.305 1.00 88.94 90 ILE A C 1
ATOM 733 O O . ILE A 1 90 ? 9.722 -8.562 -13.579 1.00 88.94 90 ILE A O 1
ATOM 737 N N . ILE A 1 91 ? 9.895 -6.354 -13.143 1.00 89.75 91 ILE A N 1
ATOM 738 C CA . ILE A 1 91 ? 8.493 -5.981 -13.319 1.00 89.75 91 ILE A CA 1
ATOM 739 C C . ILE A 1 91 ? 8.402 -4.903 -14.398 1.00 89.75 91 ILE A C 1
ATOM 741 O O . ILE A 1 91 ? 9.170 -3.940 -14.388 1.00 89.75 91 ILE A O 1
ATOM 745 N N . ARG A 1 92 ? 7.442 -5.049 -15.307 1.00 88.50 92 ARG A N 1
ATOM 746 C CA . ARG A 1 92 ? 6.993 -4.033 -16.262 1.00 88.50 92 ARG A CA 1
ATOM 747 C C . ARG A 1 92 ? 5.583 -3.571 -15.907 1.00 88.50 92 ARG A C 1
ATOM 749 O O . ARG A 1 92 ? 4.809 -4.338 -15.340 1.00 88.50 92 ARG A O 1
ATOM 756 N N . LYS A 1 93 ? 5.260 -2.317 -16.242 1.00 88.31 93 LYS A N 1
ATOM 757 C CA . LYS A 1 93 ? 3.957 -1.677 -15.958 1.00 88.31 93 LYS A CA 1
ATOM 758 C C . LYS A 1 93 ? 3.479 -1.907 -14.509 1.00 88.31 93 LYS A C 1
ATOM 760 O O . LYS A 1 93 ? 2.395 -2.454 -14.304 1.00 88.31 93 LYS A O 1
ATOM 765 N N . PRO A 1 94 ? 4.293 -1.552 -13.499 1.00 91.44 94 PRO A N 1
ATOM 766 C CA . PRO A 1 94 ? 3.951 -1.848 -12.121 1.00 91.44 94 PRO A CA 1
ATOM 767 C C . PRO A 1 94 ? 2.716 -1.070 -11.669 1.00 91.44 94 PRO A C 1
ATOM 769 O O . PRO A 1 94 ? 2.563 0.113 -11.975 1.00 91.44 94 PRO A O 1
ATOM 772 N N . LYS A 1 95 ? 1.885 -1.724 -10.862 1.00 93.31 95 LYS A N 1
ATOM 773 C CA . LYS A 1 95 ? 0.749 -1.132 -10.165 1.00 93.31 95 LYS A CA 1
ATOM 774 C C . LYS A 1 95 ? 0.786 -1.529 -8.697 1.00 93.31 95 LYS A C 1
ATOM 776 O O . LYS A 1 95 ? 0.925 -2.701 -8.368 1.00 93.31 95 LYS A O 1
ATOM 781 N N . ILE A 1 96 ? 0.654 -0.557 -7.804 1.00 94.81 96 ILE A N 1
ATOM 782 C CA . ILE A 1 96 ? 0.513 -0.825 -6.374 1.00 94.81 96 ILE A CA 1
ATOM 783 C C . ILE A 1 96 ? -0.930 -1.205 -6.076 1.00 94.81 96 ILE A C 1
ATOM 785 O O . ILE A 1 96 ? -1.852 -0.524 -6.517 1.00 94.81 96 ILE A O 1
ATOM 789 N N . ILE A 1 97 ? -1.106 -2.280 -5.313 1.00 95.62 97 ILE A N 1
ATOM 790 C CA . ILE A 1 97 ? -2.406 -2.744 -4.829 1.00 95.62 97 ILE A CA 1
ATOM 791 C C . ILE A 1 97 ? -2.328 -3.093 -3.341 1.00 95.62 97 ILE A C 1
ATOM 793 O O . ILE A 1 97 ? -1.286 -3.533 -2.844 1.00 95.62 97 ILE A O 1
ATOM 797 N N . LEU A 1 98 ? -3.435 -2.920 -2.625 1.00 95.12 98 LEU A N 1
ATOM 798 C CA . LEU A 1 98 ? -3.601 -3.364 -1.247 1.00 95.12 98 LEU A CA 1
ATOM 799 C C . LEU A 1 98 ? -4.502 -4.595 -1.192 1.00 95.12 98 LEU A C 1
ATOM 801 O O . LEU A 1 98 ? -5.659 -4.579 -1.611 1.00 95.12 98 LEU A O 1
ATOM 805 N N . LEU A 1 99 ? -3.976 -5.668 -0.609 1.00 94.19 99 LEU A N 1
ATOM 806 C CA . LEU A 1 99 ? -4.703 -6.914 -0.411 1.00 94.19 99 LEU A CA 1
ATOM 807 C C . LEU A 1 99 ? -4.935 -7.170 1.072 1.00 94.19 99 LEU A C 1
ATOM 809 O O . LEU A 1 99 ? -4.017 -7.109 1.882 1.00 94.19 99 LEU A O 1
ATOM 813 N N . GLY A 1 100 ? -6.163 -7.511 1.437 1.00 90.69 100 GLY A N 1
ATOM 814 C CA . GLY A 1 100 ? -6.467 -8.085 2.740 1.00 90.69 100 GLY A CA 1
ATOM 815 C C . GLY A 1 100 ? -6.102 -9.570 2.810 1.00 90.69 100 GLY A C 1
ATOM 816 O O . GLY A 1 100 ? -5.733 -10.209 1.826 1.00 90.69 100 GLY A O 1
ATOM 817 N N . ASN A 1 101 ? -6.310 -10.172 3.983 1.00 80.94 101 ASN A N 1
ATOM 818 C CA . ASN A 1 101 ? -6.036 -11.599 4.221 1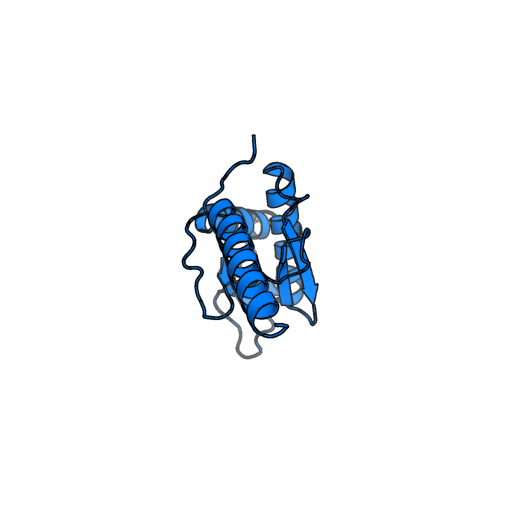.00 80.94 101 ASN A CA 1
ATOM 819 C C . ASN A 1 101 ? -6.773 -12.569 3.275 1.00 80.94 101 ASN A C 1
ATOM 821 O O . ASN A 1 101 ? -6.382 -13.727 3.174 1.00 80.94 101 ASN A O 1
ATOM 825 N N . ARG A 1 102 ? -7.876 -12.140 2.647 1.00 82.88 102 ARG A N 1
ATOM 826 C CA . ARG A 1 102 ? -8.718 -12.972 1.767 1.00 82.88 102 ARG A CA 1
ATOM 827 C C . ARG A 1 102 ? -8.756 -12.462 0.318 1.00 82.88 102 ARG A C 1
ATOM 829 O O . ARG A 1 102 ? -9.715 -12.749 -0.390 1.00 82.88 102 ARG A O 1
ATOM 836 N N . GLY A 1 103 ? -7.745 -11.703 -0.107 1.00 88.00 103 GLY A N 1
ATOM 837 C CA . GLY A 1 103 ? -7.693 -11.072 -1.429 1.00 88.00 103 GLY A CA 1
ATOM 838 C C . GLY A 1 103 ? -8.020 -9.583 -1.358 1.00 88.00 103 GLY A C 1
ATOM 839 O O . GLY A 1 103 ? -7.630 -8.921 -0.401 1.00 88.00 103 GLY A O 1
ATOM 840 N N . PHE A 1 104 ? -8.715 -9.044 -2.360 1.00 87.38 104 PHE A N 1
ATOM 841 C CA . PHE A 1 104 ? -9.041 -7.616 -2.405 1.00 87.38 104 PHE A CA 1
ATOM 842 C C . PHE A 1 104 ? -9.801 -7.149 -1.159 1.00 87.38 104 PHE A C 1
ATOM 844 O O . PHE A 1 104 ? -10.652 -7.860 -0.612 1.00 87.38 104 PHE A O 1
ATOM 851 N N . LEU A 1 105 ? -9.472 -5.939 -0.713 1.00 87.69 105 LEU A N 1
ATOM 852 C CA . LEU A 1 105 ? -10.150 -5.289 0.400 1.00 87.69 105 LEU A CA 1
ATOM 853 C C . LEU A 1 105 ? -11.616 -5.023 0.041 1.00 87.69 105 LEU A C 1
ATOM 855 O O . LEU A 1 105 ? -11.938 -4.662 -1.090 1.00 87.69 105 LEU A O 1
ATOM 859 N N . LYS A 1 106 ? -12.514 -5.230 1.008 1.00 85.38 106 LYS A N 1
ATOM 860 C CA . LYS A 1 106 ? -13.948 -4.926 0.840 1.00 85.38 106 LYS A CA 1
ATOM 861 C C . LYS A 1 106 ? -14.252 -3.475 1.198 1.00 85.38 106 LYS A C 1
ATOM 863 O O . LYS A 1 106 ? -15.254 -2.914 0.761 1.00 85.38 106 LYS A O 1
ATOM 868 N N . GLU A 1 107 ? -13.403 -2.909 2.040 1.00 88.19 107 GLU A N 1
ATOM 869 C CA . GLU A 1 107 ? -13.379 -1.521 2.444 1.00 88.19 107 GLU A CA 1
ATOM 870 C C . GLU A 1 107 ? -13.161 -0.619 1.230 1.00 88.19 107 GLU A C 1
ATOM 872 O O . GLU A 1 107 ? -12.387 -0.946 0.332 1.00 88.19 107 GLU A O 1
ATOM 877 N N . LYS A 1 108 ? -13.849 0.526 1.196 1.00 88.69 108 LYS A N 1
ATOM 878 C CA . LYS A 1 108 ? -13.700 1.500 0.106 1.00 88.69 108 LYS A CA 1
ATOM 879 C C . LYS A 1 108 ? -12.639 2.540 0.437 1.00 88.69 108 LYS A C 1
ATOM 881 O O . LYS A 1 108 ? -11.976 3.059 -0.460 1.00 88.69 108 LYS A O 1
ATOM 886 N N . THR A 1 109 ? -12.480 2.837 1.722 1.00 90.88 109 THR A N 1
ATOM 887 C CA . THR A 1 109 ? -11.603 3.892 2.222 1.00 90.88 109 THR A CA 1
ATOM 888 C C . THR A 1 109 ? -10.675 3.393 3.325 1.00 90.88 109 THR A C 1
ATOM 890 O O . THR A 1 109 ? -10.925 2.372 3.968 1.00 90.88 109 THR A O 1
ATOM 893 N N . ILE A 1 110 ? -9.590 4.131 3.566 1.00 88.62 110 ILE A N 1
ATOM 894 C CA . ILE A 1 110 ? -8.653 3.831 4.655 1.00 88.62 110 ILE A CA 1
ATOM 895 C C . ILE A 1 110 ? -9.315 3.992 6.036 1.00 88.62 110 ILE A C 1
ATOM 897 O O . ILE A 1 110 ? -8.998 3.247 6.963 1.00 88.62 110 ILE A O 1
ATOM 901 N N . GLY A 1 111 ? -10.282 4.901 6.180 1.00 84.56 111 GLY A N 1
ATOM 902 C CA . GLY A 1 111 ? -11.072 5.034 7.405 1.00 84.56 111 GLY A CA 1
ATOM 903 C C . GLY A 1 111 ? -11.925 3.797 7.698 1.00 84.56 111 GLY A C 1
ATOM 904 O O . GLY A 1 111 ? -11.969 3.352 8.847 1.00 84.56 111 GLY A O 1
ATOM 905 N N . ASP A 1 112 ? -12.529 3.186 6.671 1.00 86.38 112 ASP A N 1
ATOM 906 C CA . ASP A 1 112 ? -13.317 1.952 6.828 1.00 86.38 112 ASP A CA 1
ATOM 907 C C . ASP A 1 112 ? -12.451 0.795 7.351 1.00 86.38 112 ASP A C 1
ATOM 909 O O . ASP A 1 112 ? -12.885 0.035 8.219 1.00 86.38 112 ASP A O 1
ATOM 913 N N . LEU A 1 113 ? -11.200 0.695 6.882 1.00 85.88 113 LEU A N 1
ATOM 914 C CA . LEU A 1 113 ? -10.224 -0.292 7.367 1.00 85.88 113 LEU A CA 1
ATOM 915 C C . LEU A 1 113 ? -9.949 -0.148 8.863 1.00 85.88 113 LEU A C 1
ATOM 917 O O . LEU A 1 113 ? -9.900 -1.145 9.590 1.00 85.88 113 LEU A O 1
ATOM 921 N N . ILE A 1 114 ? -9.780 1.087 9.335 1.00 84.00 114 ILE A N 1
ATOM 922 C CA . ILE A 1 114 ? -9.557 1.370 10.755 1.00 84.00 114 ILE A CA 1
ATOM 923 C C . ILE A 1 114 ? -10.810 1.002 11.561 1.00 84.00 114 ILE A C 1
ATOM 925 O O . ILE A 1 114 ? -10.711 0.282 12.559 1.00 84.00 114 ILE A O 1
ATOM 929 N N . ALA A 1 115 ? -11.989 1.446 11.117 1.00 81.88 115 ALA A N 1
ATOM 930 C CA . ALA A 1 115 ? -13.254 1.208 11.808 1.00 81.88 115 ALA A CA 1
ATOM 931 C C . ALA A 1 115 ? -13.581 -0.290 11.925 1.00 81.88 115 ALA A C 1
ATOM 933 O O . ALA A 1 115 ? -13.872 -0.782 13.020 1.00 81.88 115 ALA A O 1
ATOM 934 N N . ASN A 1 116 ? -13.467 -1.045 10.829 1.00 80.62 116 ASN A N 1
ATOM 935 C CA . ASN A 1 116 ? -13.748 -2.481 10.816 1.00 80.62 116 ASN A CA 1
ATOM 936 C C . ASN A 1 116 ? -12.790 -3.270 11.717 1.00 80.62 116 ASN A C 1
ATOM 938 O O . ASN A 1 116 ? -13.218 -4.197 12.411 1.00 80.62 116 ASN A O 1
ATOM 942 N N . ASN A 1 117 ? -11.512 -2.877 11.778 1.00 76.75 117 ASN A N 1
ATOM 943 C CA . ASN A 1 117 ? -10.550 -3.490 12.694 1.00 76.75 117 ASN A CA 1
ATOM 944 C C . ASN A 1 117 ? -10.957 -3.291 14.167 1.00 76.75 117 ASN A C 1
ATOM 946 O O . ASN A 1 117 ? -10.930 -4.240 14.951 1.00 76.75 117 ASN A O 1
ATOM 950 N N . LEU A 1 118 ? -11.406 -2.086 14.535 1.00 71.19 118 LEU A N 1
ATOM 951 C CA . LEU A 1 118 ? -11.892 -1.787 15.889 1.00 71.19 118 LEU A CA 1
ATOM 952 C C . LEU A 1 118 ? -13.168 -2.574 16.235 1.00 71.19 118 LEU A C 1
ATOM 954 O O . LEU A 1 118 ? -13.332 -3.047 17.365 1.00 71.19 118 LEU A O 1
ATOM 958 N N . HIS A 1 119 ? -14.078 -2.754 15.273 1.00 64.75 119 HIS A N 1
ATOM 959 C CA . HIS A 1 119 ? -15.275 -3.579 15.462 1.00 64.75 119 HIS A CA 1
ATOM 960 C C . HIS A 1 119 ? -14.934 -5.052 15.706 1.00 64.75 119 HIS A C 1
ATOM 962 O O . HIS A 1 119 ? -15.526 -5.678 16.594 1.00 64.75 119 HIS A O 1
ATOM 968 N N . TYR A 1 120 ? -13.952 -5.587 14.977 1.00 62.53 120 TYR A N 1
ATOM 969 C 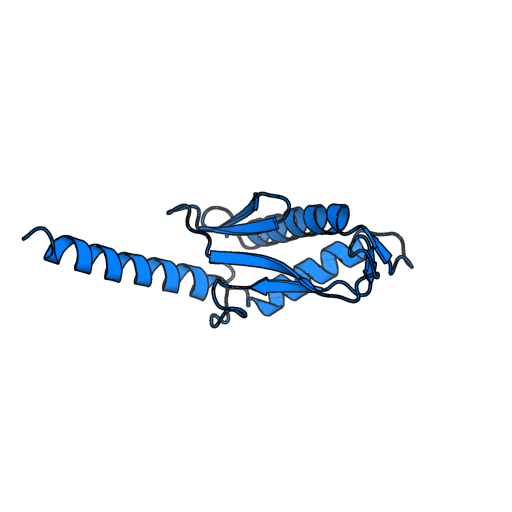CA . TYR A 1 120 ? -13.468 -6.947 15.192 1.00 62.53 120 TYR A CA 1
ATOM 970 C C . TYR A 1 120 ? -12.982 -7.138 16.636 1.00 62.53 120 TYR A C 1
ATOM 972 O O . TYR A 1 120 ? -13.430 -8.069 17.305 1.00 62.53 120 TYR A O 1
ATOM 980 N N . GLU A 1 121 ? -12.174 -6.218 17.172 1.00 59.00 121 GLU A N 1
ATOM 981 C CA . GLU A 1 121 ? -11.692 -6.298 18.560 1.00 59.00 121 GLU A CA 1
ATOM 982 C C . GLU A 1 121 ? -12.814 -6.310 19.597 1.00 59.00 121 GLU A C 1
ATOM 984 O O . GLU A 1 121 ? -12.804 -7.122 20.529 1.00 59.00 121 GLU A O 1
ATOM 989 N N . ARG A 1 122 ? -13.811 -5.432 19.435 1.00 60.94 122 ARG A N 1
ATOM 990 C CA . ARG A 1 122 ? -14.965 -5.376 20.344 1.00 60.94 122 ARG A CA 1
ATOM 991 C C . ARG A 1 122 ? -15.718 -6.706 20.363 1.00 60.94 122 ARG A C 1
ATOM 993 O O . ARG A 1 122 ? -16.125 -7.159 21.433 1.00 60.94 122 ARG A O 1
ATOM 1000 N N . SER A 1 123 ? -15.868 -7.354 19.208 1.00 62.34 123 SER A N 1
ATOM 1001 C CA . SER A 1 123 ? -16.548 -8.650 19.099 1.00 62.34 123 SER A CA 1
ATOM 1002 C C . SER A 1 123 ? -15.750 -9.802 19.735 1.00 62.34 123 SER A C 1
ATOM 1004 O O . SER A 1 123 ? -16.314 -10.620 20.472 1.00 62.34 123 SER A O 1
ATOM 1006 N N . THR A 1 124 ? -14.426 -9.832 19.543 1.00 60.88 124 THR A N 1
ATOM 1007 C CA . THR A 1 124 ? -13.561 -10.887 20.091 1.00 60.88 124 THR A CA 1
ATOM 1008 C C . THR A 1 124 ? -13.369 -10.752 21.597 1.00 60.88 124 THR A C 1
ATOM 1010 O O . THR A 1 124 ? -13.399 -11.753 22.313 1.00 60.88 124 THR A O 1
ATOM 1013 N N . ASN A 1 125 ? -13.253 -9.524 22.108 1.00 60.00 125 ASN A N 1
ATOM 1014 C CA . ASN A 1 125 ? -13.119 -9.270 23.544 1.00 60.00 125 ASN A CA 1
ATOM 1015 C C . ASN A 1 125 ? -14.407 -9.606 24.306 1.00 60.00 125 ASN A C 1
ATOM 1017 O O . ASN A 1 125 ? -14.355 -10.131 25.418 1.00 60.00 125 ASN A O 1
ATOM 1021 N N . ARG A 1 126 ? -15.575 -9.369 23.694 1.00 57.16 126 ARG A N 1
ATOM 1022 C CA . ARG A 1 126 ? -16.868 -9.759 24.274 1.00 57.16 126 ARG A CA 1
ATOM 1023 C C . ARG A 1 126 ? -17.049 -11.279 24.323 1.00 57.16 126 ARG A C 1
ATOM 1025 O O . ARG A 1 126 ? -17.665 -11.773 25.262 1.00 57.16 126 ARG A O 1
ATOM 1032 N N . SER A 1 127 ? -16.496 -12.005 23.351 1.00 57.44 127 SER A N 1
ATOM 1033 C CA . SER A 1 127 ? -16.522 -13.473 23.332 1.00 57.44 127 SER A CA 1
ATOM 1034 C C . SER A 1 127 ? -15.558 -14.083 24.354 1.00 57.44 127 SER A C 1
ATOM 1036 O O . SER A 1 127 ? -15.948 -15.008 25.056 1.00 57.44 127 SER A O 1
ATOM 1038 N N . ARG A 1 128 ? -14.350 -13.524 24.532 1.00 53.59 128 ARG A N 1
ATOM 1039 C CA . ARG A 1 128 ? -13.405 -13.971 25.577 1.00 53.59 128 ARG A CA 1
ATOM 1040 C C . ARG A 1 128 ? -13.975 -13.839 26.991 1.00 53.59 128 ARG A C 1
ATOM 1042 O O . ARG A 1 128 ? -13.953 -14.805 27.739 1.00 53.59 128 ARG A O 1
ATOM 1049 N N . ARG A 1 129 ? -14.613 -12.707 27.315 1.00 55.19 129 ARG A N 1
ATOM 1050 C CA . ARG A 1 129 ? -15.265 -12.497 28.626 1.00 55.19 129 ARG A CA 1
ATOM 1051 C C . ARG A 1 129 ? -16.427 -13.452 28.928 1.00 55.19 129 ARG A C 1
ATOM 1053 O O . ARG A 1 129 ? -16.846 -13.530 30.076 1.00 55.19 129 ARG A O 1
ATOM 1060 N N . LYS A 1 130 ? -16.996 -14.122 27.919 1.00 53.28 130 LYS A N 1
ATOM 1061 C CA . LYS A 1 130 ? -18.035 -15.146 28.117 1.00 53.28 130 LYS A CA 1
ATOM 1062 C C . LYS A 1 130 ? -17.465 -16.533 28.412 1.00 53.28 130 LYS A C 1
ATOM 1064 O O . LYS A 1 130 ? -18.203 -17.357 28.922 1.00 53.28 130 LYS A O 1
ATOM 1069 N N . ILE A 1 131 ? -16.206 -16.786 28.059 1.00 56.03 131 ILE A N 1
ATOM 1070 C CA . ILE A 1 131 ? -15.532 -18.074 28.279 1.00 56.03 131 ILE A CA 1
ATOM 1071 C C . ILE A 1 131 ? -14.892 -18.114 29.680 1.00 56.03 131 ILE A C 1
ATOM 1073 O O . ILE A 1 131 ? -14.660 -19.182 30.225 1.00 56.03 131 ILE A O 1
ATOM 1077 N N . GLU A 1 132 ? -14.643 -16.947 30.279 1.00 48.94 132 GLU A N 1
ATOM 1078 C CA . GLU A 1 132 ? -14.055 -16.784 31.619 1.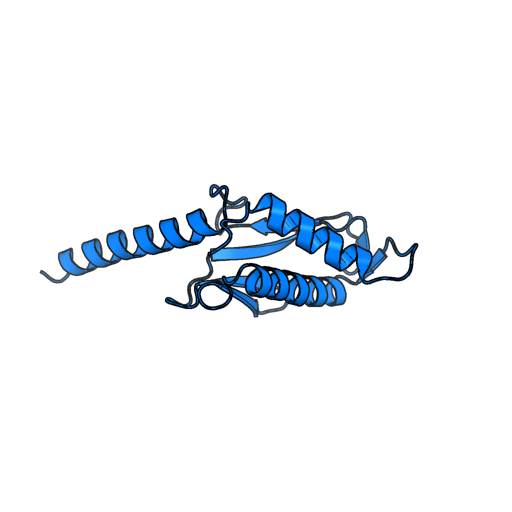00 48.94 132 GLU A CA 1
ATOM 1079 C C . GLU A 1 132 ? -15.098 -16.682 32.757 1.00 48.94 132 GLU A C 1
ATOM 1081 O O . GLU A 1 132 ? -14.761 -16.250 33.859 1.00 48.94 132 GLU A O 1
ATOM 1086 N N . LYS A 1 133 ? -16.365 -17.035 32.507 1.00 43.19 133 LYS A N 1
ATOM 1087 C CA . LYS A 1 133 ? -17.439 -17.105 33.515 1.00 43.19 133 LYS A CA 1
ATOM 1088 C C . LYS A 1 133 ? -18.008 -18.509 33.578 1.00 43.19 133 LYS A C 1
ATOM 1090 O O . LYS A 1 133 ? -18.373 -18.908 34.702 1.00 43.19 133 LYS A O 1
#

Nearest PDB structures (foldseek):
  5eog-assembly5_C  TM=6.387E-01  e=1.224E+00  Homo sapiens
  5eom-assembly8_I  TM=6.807E-01  e=1.480E+00  Homo sapiens
  5eom-assembly7_H  TM=6.824E-01  e=1.680E+00  Homo sapiens
  5eog-assembly4_F  TM=6.466E-01  e=1.680E+00  Homo sapiens

pLDDT: mean 83.86, std 13.68, range [41.09, 96.69]

Solvent-accessible surface area (backbone atoms only — not comparable to full-atom values): 7451 Å² total; per-residue (Å²): 126,75,60,70,46,39,47,68,54,53,25,50,53,32,29,50,52,59,61,67,75,50,71,92,84,73,62,70,36,52,42,71,62,48,53,53,45,45,49,52,42,46,42,51,52,29,49,78,32,65,38,52,80,50,35,46,62,44,79,56,94,96,39,37,31,34,27,34,58,87,76,70,42,78,63,30,37,54,44,78,46,60,52,61,44,101,78,60,53,36,32,26,72,67,37,44,42,67,27,30,98,86,40,74,56,87,56,64,28,55,52,47,51,54,53,53,52,55,52,51,51,57,55,53,53,58,52,51,63,62,72,78,111

Radius of gyration: 16.79 Å; Cα contacts (8 Å, |Δi|>4): 185; chains: 1; bounding box: 32×35×54 Å

Foldseek 3Di:
DQPFAFQVRLQVQLLVQLVVVDDPPDQKDFLLVSQVSSQVSSLVVCVVSVNNCQWHWDDDPSWIFIAGPVVRDTLWTWDWDADADPVRRMGGPITIATAGPVGHDPDGTPVSSSVVVVVVVVVVVVVVVVVVD

Secondary structure (DSSP, 8-state):
-----BHHHHHHHHHHHHHHTS-TT--EEEHHHHHHHHHHHHHHHHHHTT-TTTEEEEEETTEEEEEETTT--EEEEEEEEEEE-TTSSEEEEEEEEEEETTEE-S-SBHHHHHHHHHHHHHHHHHHHHHH--